Protein AF-A0A7S3I1H8-F1 (afdb_monomer_lite)

Structure (mmCIF, N/CA/C/O backbone):
data_AF-A0A7S3I1H8-F1
#
_entry.id   AF-A0A7S3I1H8-F1
#
loop_
_atom_site.group_PDB
_atom_site.id
_atom_site.type_symbol
_atom_site.label_atom_id
_atom_site.label_alt_id
_atom_site.label_comp_id
_atom_site.label_asym_id
_atom_site.label_entity_id
_atom_site.label_seq_id
_atom_site.pdbx_PDB_ins_code
_atom_site.Cartn_x
_atom_site.Cartn_y
_atom_site.Cartn_z
_atom_site.occupancy
_atom_site.B_iso_or_equiv
_atom_site.auth_seq_id
_atom_site.auth_comp_id
_atom_site.auth_asym_id
_atom_site.auth_atom_id
_atom_site.pdbx_PDB_model_num
ATOM 1 N N . GLU A 1 1 ? 14.625 -3.620 -23.206 1.00 83.94 1 GLU A N 1
ATOM 2 C CA . GLU A 1 1 ? 15.102 -2.224 -23.123 1.00 83.94 1 GLU A CA 1
ATOM 3 C C . GLU A 1 1 ? 14.845 -1.652 -21.731 1.00 83.94 1 GLU A C 1
ATOM 5 O O . GLU A 1 1 ? 15.804 -1.545 -20.986 1.00 83.94 1 GLU A O 1
ATOM 10 N N . ARG A 1 2 ? 13.586 -1.478 -21.303 1.00 93.06 2 ARG A N 1
ATOM 11 C CA . ARG A 1 2 ? 13.213 -0.956 -19.966 1.00 93.06 2 ARG A CA 1
ATOM 12 C C . ARG A 1 2 ? 13.866 -1.643 -18.760 1.00 93.06 2 ARG A C 1
ATOM 14 O O . ARG A 1 2 ? 14.363 -0.963 -17.875 1.00 93.06 2 ARG A O 1
ATOM 21 N N . PHE A 1 3 ? 13.960 -2.974 -18.762 1.00 96.06 3 PHE A N 1
ATOM 22 C CA . PHE A 1 3 ? 14.670 -3.699 -17.698 1.00 96.06 3 PHE A CA 1
ATOM 23 C C . PHE A 1 3 ? 16.135 -3.249 -17.542 1.00 96.06 3 PHE A C 1
ATOM 25 O O . PHE A 1 3 ? 16.627 -3.110 -16.427 1.00 96.06 3 PHE A O 1
ATOM 32 N N . MET A 1 4 ? 16.820 -2.964 -18.656 1.00 97.00 4 MET A N 1
ATOM 33 C CA . MET A 1 4 ? 18.203 -2.473 -18.635 1.00 97.00 4 MET A CA 1
ATOM 34 C C . MET A 1 4 ? 18.288 -1.018 -18.165 1.00 97.00 4 MET A C 1
ATOM 36 O O . MET A 1 4 ? 19.265 -0.644 -17.525 1.00 97.00 4 MET A O 1
ATOM 40 N N . GLU A 1 5 ? 17.276 -0.199 -18.458 1.00 96.06 5 GLU A N 1
ATOM 41 C CA . GLU A 1 5 ? 17.179 1.163 -17.918 1.00 96.06 5 GLU A CA 1
ATOM 42 C C . GLU A 1 5 ? 16.989 1.134 -16.395 1.00 96.06 5 GLU A C 1
ATOM 44 O O . GLU A 1 5 ? 17.645 1.887 -15.676 1.00 96.06 5 GLU A O 1
ATOM 49 N N . ALA A 1 6 ? 16.146 0.227 -15.888 1.00 96.81 6 ALA A N 1
ATOM 50 C CA . ALA A 1 6 ? 15.980 0.008 -14.455 1.00 96.81 6 ALA A CA 1
ATOM 51 C C . ALA A 1 6 ? 17.295 -0.442 -13.795 1.00 96.81 6 ALA A C 1
ATOM 53 O O . ALA A 1 6 ? 17.680 0.139 -12.783 1.00 96.81 6 ALA A O 1
ATOM 54 N N . GLU A 1 7 ? 18.014 -1.400 -14.391 1.00 97.81 7 GLU A N 1
ATOM 55 C CA . GLU A 1 7 ? 19.335 -1.849 -13.914 1.00 97.81 7 GLU A CA 1
ATOM 56 C C . GLU A 1 7 ? 20.340 -0.687 -13.852 1.00 97.81 7 GLU A C 1
ATOM 58 O O . GLU A 1 7 ? 21.001 -0.478 -12.834 1.00 97.81 7 GLU A O 1
ATOM 63 N N . ALA A 1 8 ? 20.417 0.136 -14.904 1.00 97.62 8 ALA A N 1
ATOM 64 C CA . ALA A 1 8 ? 21.308 1.295 -14.925 1.00 97.62 8 ALA A CA 1
ATOM 65 C C . ALA A 1 8 ? 20.989 2.294 -13.796 1.00 97.62 8 ALA A C 1
ATOM 67 O O . ALA A 1 8 ? 21.903 2.799 -13.140 1.00 97.62 8 ALA A O 1
ATOM 68 N N . ASN A 1 9 ? 19.702 2.537 -13.524 1.00 96.50 9 ASN A N 1
ATOM 69 C CA . ASN A 1 9 ? 19.262 3.399 -12.426 1.00 96.50 9 ASN A CA 1
ATOM 70 C C . ASN A 1 9 ? 19.572 2.796 -11.047 1.00 96.50 9 ASN A C 1
ATOM 72 O O . ASN A 1 9 ? 19.992 3.524 -10.146 1.00 96.50 9 ASN A O 1
ATOM 76 N N . ILE A 1 10 ? 19.402 1.479 -10.884 1.00 97.81 10 ILE A N 1
ATOM 77 C CA . ILE A 1 10 ? 19.737 0.754 -9.651 1.00 97.81 10 ILE A CA 1
ATOM 78 C C . ILE A 1 10 ? 21.227 0.910 -9.339 1.00 97.81 10 ILE A C 1
ATOM 80 O O . ILE A 1 10 ? 21.586 1.356 -8.247 1.00 97.81 10 ILE A O 1
ATOM 84 N N . VAL A 1 11 ? 22.094 0.605 -10.308 1.00 97.94 11 VAL A N 1
ATOM 85 C CA . VAL A 1 11 ? 23.552 0.703 -10.148 1.00 97.94 11 VAL A CA 1
ATOM 86 C C . VAL A 1 11 ? 23.972 2.137 -9.825 1.00 97.94 11 VAL A C 1
ATOM 88 O O . VAL A 1 11 ? 24.771 2.352 -8.914 1.00 97.94 11 VAL A O 1
ATOM 91 N N . ALA A 1 12 ? 23.415 3.127 -10.529 1.00 97.56 12 ALA A N 1
ATOM 92 C CA . ALA A 1 12 ? 23.740 4.531 -10.301 1.00 97.56 12 ALA A CA 1
ATOM 93 C C . ALA A 1 12 ? 23.334 5.014 -8.897 1.00 97.56 12 ALA A C 1
ATOM 95 O O . ALA A 1 12 ? 24.127 5.684 -8.235 1.00 97.56 12 ALA A O 1
ATOM 96 N N . ASN A 1 13 ? 22.134 4.659 -8.418 1.00 97.56 13 ASN A N 1
ATOM 97 C CA . ASN A 1 13 ? 21.687 5.031 -7.075 1.00 97.56 13 ASN A CA 1
ATOM 98 C C . ASN A 1 13 ? 22.537 4.363 -5.988 1.00 97.56 13 ASN A C 1
ATOM 100 O O . ASN A 1 13 ? 22.984 5.033 -5.059 1.00 97.56 13 ASN A O 1
ATOM 104 N N . ASN A 1 14 ? 22.793 3.062 -6.120 1.00 97.31 14 ASN A N 1
ATOM 105 C CA . ASN A 1 14 ? 23.481 2.287 -5.086 1.00 97.31 14 ASN A CA 1
ATOM 106 C C . ASN A 1 14 ? 24.987 2.592 -5.012 1.00 97.31 14 ASN A C 1
ATOM 108 O O . ASN A 1 14 ? 25.620 2.317 -3.999 1.00 97.31 14 ASN A O 1
ATOM 112 N N . ALA A 1 15 ? 25.565 3.188 -6.060 1.00 97.31 15 ALA A N 1
ATOM 113 C CA . ALA A 1 15 ? 26.928 3.720 -6.042 1.00 97.31 15 ALA A CA 1
ATOM 114 C C . ALA A 1 15 ? 27.030 5.138 -5.438 1.00 97.31 15 ALA A C 1
ATOM 116 O O . ALA A 1 15 ? 28.135 5.661 -5.282 1.00 97.31 15 ALA A O 1
ATOM 117 N N . SER A 1 16 ? 25.903 5.784 -5.129 1.00 95.88 16 SER A N 1
ATOM 118 C CA . SER A 1 16 ? 25.865 7.114 -4.514 1.00 95.88 16 SER A CA 1
ATOM 119 C C . SER A 1 16 ? 25.853 7.035 -2.979 1.00 95.88 16 SER A C 1
ATOM 121 O O . SER A 1 16 ? 25.599 5.983 -2.403 1.00 95.88 16 SER A O 1
ATOM 123 N N . ASN A 1 17 ? 26.063 8.163 -2.289 1.00 94.31 17 ASN A N 1
ATOM 124 C CA . ASN A 1 17 ? 25.933 8.254 -0.822 1.00 94.31 17 ASN A CA 1
ATOM 125 C C . ASN A 1 17 ? 24.460 8.354 -0.365 1.00 94.31 17 ASN A C 1
ATOM 127 O O . ASN A 1 17 ? 24.125 9.158 0.508 1.00 94.31 17 ASN A O 1
ATOM 131 N N . SER A 1 18 ? 23.568 7.591 -0.996 1.00 93.88 18 SER A N 1
ATOM 132 C CA . SER A 1 18 ? 22.148 7.559 -0.652 1.00 93.88 18 SER A CA 1
ATOM 133 C C . SER A 1 18 ? 21.915 6.847 0.686 1.00 93.88 18 SER A C 1
ATOM 135 O O . SER A 1 18 ? 22.639 5.926 1.054 1.00 93.88 18 SER A O 1
ATOM 137 N N . THR A 1 19 ? 20.879 7.253 1.421 1.00 96.94 19 THR A N 1
ATOM 138 C CA . THR A 1 19 ? 20.424 6.569 2.647 1.00 96.94 19 THR A CA 1
ATOM 139 C C . THR A 1 19 ? 19.480 5.397 2.359 1.00 96.94 19 THR A C 1
ATOM 141 O O . THR A 1 19 ? 18.957 4.785 3.289 1.00 96.94 19 THR A O 1
ATOM 144 N N . TRP A 1 20 ? 19.231 5.105 1.081 1.00 96.50 20 TRP A N 1
ATOM 145 C CA . TRP A 1 20 ? 18.338 4.058 0.602 1.00 96.50 20 TRP A CA 1
ATOM 146 C C . TRP A 1 20 ? 18.909 3.393 -0.651 1.00 96.50 20 TRP A C 1
ATOM 148 O O . TRP A 1 20 ? 19.612 4.016 -1.451 1.00 96.50 20 TRP A O 1
ATOM 158 N N . GLU A 1 21 ? 18.556 2.126 -0.836 1.00 97.06 21 GLU A N 1
ATOM 159 C CA . GLU A 1 21 ? 19.008 1.299 -1.951 1.00 97.06 21 GLU A CA 1
ATOM 160 C C . GLU A 1 21 ? 17.843 0.965 -2.884 1.00 97.06 21 GLU A C 1
ATOM 162 O O . GLU A 1 21 ? 16.686 0.864 -2.467 1.00 97.06 21 GLU A O 1
ATOM 167 N N . LEU A 1 22 ? 18.163 0.772 -4.160 1.00 97.38 22 LEU A N 1
ATOM 168 C CA . LEU A 1 22 ? 17.264 0.210 -5.155 1.00 97.38 22 LEU A CA 1
ATOM 169 C C . LEU A 1 22 ? 17.590 -1.259 -5.394 1.00 97.38 22 LEU A C 1
ATOM 171 O O . LEU A 1 22 ? 18.731 -1.699 -5.271 1.00 97.38 22 LEU A O 1
ATOM 175 N N . GLY A 1 23 ? 16.581 -2.002 -5.822 1.00 97.69 23 GLY A N 1
ATOM 176 C CA . GLY A 1 23 ? 16.740 -3.357 -6.314 1.00 97.69 23 GLY A CA 1
ATOM 177 C C . GLY A 1 23 ? 15.661 -3.669 -7.331 1.00 97.69 23 GLY A C 1
ATOM 178 O O . GLY A 1 23 ? 14.605 -3.029 -7.361 1.00 97.69 23 GLY A O 1
ATOM 179 N N . HIS A 1 24 ? 15.926 -4.669 -8.162 1.00 98.19 24 HIS A N 1
ATOM 180 C CA . HIS A 1 24 ? 14.920 -5.166 -9.082 1.00 98.19 24 HIS A CA 1
ATOM 181 C C . HIS A 1 24 ? 13.704 -5.707 -8.326 1.00 98.19 24 HIS A C 1
ATOM 183 O O . HIS A 1 24 ? 13.818 -6.449 -7.351 1.00 98.19 24 HIS A O 1
ATOM 189 N N . ASN A 1 25 ? 12.526 -5.348 -8.819 1.00 96.19 25 ASN A N 1
ATOM 190 C CA . ASN A 1 25 ? 11.240 -5.860 -8.365 1.00 96.19 25 ASN A CA 1
ATOM 191 C C . ASN A 1 25 ? 10.317 -6.119 -9.570 1.00 96.19 25 ASN A C 1
ATOM 193 O O . ASN A 1 25 ? 10.723 -5.949 -10.723 1.00 96.19 25 ASN A O 1
ATOM 197 N N . HIS A 1 26 ? 9.073 -6.517 -9.304 1.00 94.69 26 HIS A N 1
ATOM 198 C CA . HIS A 1 26 ? 8.085 -6.859 -10.332 1.00 94.69 26 HIS A CA 1
ATOM 199 C C . HIS A 1 26 ? 7.744 -5.721 -11.311 1.00 94.69 26 HIS A C 1
ATOM 201 O O . HIS A 1 26 ? 7.096 -5.994 -12.308 1.00 94.69 26 HIS A O 1
ATOM 207 N N . MET A 1 27 ? 8.159 -4.476 -11.049 1.00 95.50 27 MET A N 1
ATOM 208 C CA . MET A 1 27 ? 7.920 -3.312 -11.911 1.00 95.50 27 MET A CA 1
ATOM 209 C C . MET A 1 27 ? 9.114 -2.982 -12.824 1.00 95.50 27 MET A C 1
ATOM 211 O O . MET A 1 27 ? 9.081 -1.984 -13.541 1.00 95.50 27 MET A O 1
ATOM 215 N N . SER A 1 28 ? 10.193 -3.772 -12.789 1.00 96.69 28 SER A N 1
ATOM 216 C CA . SER A 1 28 ? 11.460 -3.430 -13.463 1.00 96.69 28 SER A CA 1
ATOM 217 C C . SER A 1 28 ? 11.360 -3.399 -14.991 1.00 96.69 28 SER A C 1
ATOM 219 O O . SER A 1 28 ? 12.200 -2.789 -15.645 1.00 96.69 28 SER A O 1
ATOM 221 N N . ASP A 1 29 ? 10.363 -4.058 -15.573 1.00 96.62 29 ASP A N 1
ATOM 222 C CA . ASP A 1 29 ? 10.108 -4.098 -17.013 1.00 96.62 29 ASP A CA 1
ATOM 223 C C . ASP A 1 29 ? 8.826 -3.359 -17.429 1.00 96.62 29 ASP A C 1
ATOM 225 O O . ASP A 1 29 ? 8.489 -3.345 -18.615 1.00 96.62 29 ASP A O 1
ATOM 229 N N . PHE A 1 30 ? 8.147 -2.693 -16.489 1.00 95.44 30 PHE A N 1
ATOM 230 C CA . PHE A 1 30 ? 6.862 -2.052 -16.748 1.00 95.44 30 PHE A CA 1
ATOM 231 C C . PHE A 1 30 ? 6.985 -0.873 -17.709 1.00 95.44 30 PHE A C 1
ATOM 233 O O . PHE A 1 30 ? 7.886 -0.029 -17.639 1.00 95.44 30 PHE A O 1
ATOM 240 N N . THR A 1 31 ? 5.995 -0.767 -18.586 1.00 95.25 31 THR A N 1
ATOM 241 C CA . THR A 1 31 ? 5.721 0.443 -19.346 1.00 95.25 31 THR A CA 1
ATOM 242 C C . THR A 1 31 ? 5.216 1.563 -18.436 1.00 95.25 31 THR A C 1
ATOM 244 O O . THR A 1 31 ? 4.626 1.324 -17.382 1.00 95.25 31 THR A O 1
ATOM 247 N N . ASP A 1 32 ? 5.360 2.815 -18.873 1.00 93.56 32 ASP A N 1
ATOM 248 C CA . ASP A 1 32 ? 4.810 3.963 -18.139 1.00 93.56 32 ASP A CA 1
ATOM 249 C C . ASP A 1 32 ? 3.292 3.833 -17.968 1.00 93.56 32 ASP A C 1
ATOM 251 O O . ASP A 1 32 ? 2.738 4.276 -16.965 1.00 93.56 32 ASP A O 1
ATOM 255 N N . ALA A 1 33 ? 2.613 3.234 -18.951 1.00 94.56 33 ALA A N 1
ATOM 256 C CA . ALA A 1 33 ? 1.176 3.006 -18.914 1.00 94.56 33 ALA A CA 1
ATOM 257 C C . ALA A 1 33 ? 0.793 1.952 -17.863 1.00 94.56 33 ALA A C 1
ATOM 259 O O . ALA A 1 33 ? -0.153 2.174 -17.108 1.00 94.56 33 ALA A O 1
ATOM 260 N N . GLU A 1 34 ? 1.534 0.844 -17.780 1.00 94.62 34 GLU A N 1
ATOM 261 C CA . GLU A 1 34 ? 1.344 -0.184 -16.747 1.00 94.62 34 GLU A CA 1
ATOM 262 C C . GLU A 1 34 ? 1.606 0.384 -15.354 1.00 94.62 34 GLU A C 1
ATOM 264 O O . GLU A 1 34 ? 0.766 0.236 -14.467 1.00 94.62 34 GLU A O 1
ATOM 269 N N . TYR A 1 35 ? 2.706 1.124 -15.188 1.00 94.12 35 TYR A N 1
ATOM 270 C CA . TYR A 1 35 ? 3.039 1.769 -13.922 1.00 94.12 35 TYR A CA 1
ATOM 271 C C . TYR A 1 35 ? 1.959 2.770 -13.488 1.00 94.12 35 TYR A C 1
ATOM 273 O O . TYR A 1 35 ? 1.438 2.693 -12.376 1.00 94.12 35 TYR A O 1
ATOM 281 N N . ARG A 1 36 ? 1.542 3.675 -14.387 1.00 94.00 36 ARG A N 1
ATOM 282 C CA . ARG A 1 36 ? 0.516 4.693 -14.095 1.00 94.00 36 ARG A CA 1
ATOM 283 C C . ARG A 1 36 ? -0.843 4.097 -13.752 1.00 94.00 36 ARG A C 1
ATOM 285 O O . ARG A 1 36 ? -1.582 4.716 -12.994 1.00 94.00 36 ARG A O 1
ATOM 292 N N . ARG A 1 37 ? -1.183 2.915 -14.271 1.00 93.56 37 ARG A N 1
ATOM 293 C CA . ARG A 1 37 ? -2.463 2.253 -13.983 1.00 93.56 37 ARG A CA 1
ATOM 294 C C . ARG A 1 37 ? -2.620 1.883 -12.503 1.00 93.56 37 ARG A C 1
ATOM 296 O O . ARG A 1 37 ? -3.743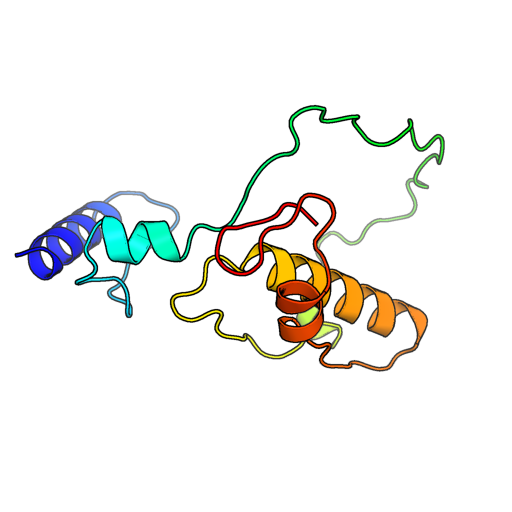 1.823 -12.013 1.00 93.56 37 ARG A O 1
ATOM 303 N N . MET A 1 38 ? -1.513 1.677 -11.792 1.00 93.44 38 MET A N 1
ATOM 304 C CA . MET A 1 38 ? -1.512 1.365 -10.358 1.00 93.44 38 MET A CA 1
ATOM 305 C C . MET A 1 38 ? -1.561 2.622 -9.471 1.00 93.44 38 MET A C 1
ATOM 307 O O . MET A 1 38 ? -1.851 2.532 -8.276 1.00 93.44 38 MET A O 1
ATOM 311 N N . LEU A 1 39 ? -1.311 3.810 -10.034 1.00 94.25 39 LEU A N 1
ATOM 312 C CA . LEU A 1 39 ? -1.274 5.076 -9.299 1.00 94.25 39 LEU A CA 1
ATOM 313 C C . LEU A 1 39 ? -2.683 5.673 -9.177 1.00 94.25 39 LEU A C 1
ATOM 315 O O . LEU A 1 39 ? -3.118 6.481 -9.995 1.00 94.25 39 LEU A O 1
ATOM 319 N N . GLY A 1 40 ? -3.401 5.240 -8.142 1.00 94.75 40 GLY A N 1
ATOM 320 C CA . GLY A 1 40 ? -4.825 5.520 -7.952 1.00 94.75 40 GLY A CA 1
ATOM 321 C C . GLY A 1 40 ? -5.193 6.768 -7.150 1.00 94.75 40 GLY A C 1
ATOM 322 O O . GLY A 1 40 ? -6.376 7.038 -6.984 1.00 94.75 40 GLY A O 1
ATOM 323 N N . TYR A 1 41 ? -4.253 7.530 -6.600 1.00 93.62 41 TYR A N 1
ATOM 324 C CA . TYR A 1 41 ? -4.636 8.683 -5.780 1.00 93.62 41 TYR A CA 1
ATOM 325 C C . TYR A 1 41 ? -5.283 9.793 -6.627 1.00 93.62 41 TYR A C 1
ATOM 327 O O . TYR A 1 41 ? -4.730 10.212 -7.647 1.00 93.62 41 TYR A O 1
ATOM 335 N N . LYS A 1 42 ? -6.446 10.290 -6.192 1.00 90.88 42 LYS A N 1
ATOM 336 C CA . LYS A 1 42 ? -7.180 11.385 -6.839 1.00 90.88 42 LYS A CA 1
ATOM 337 C C . LYS A 1 42 ? -7.679 12.404 -5.831 1.00 90.88 42 LYS A C 1
ATOM 339 O O . LYS A 1 42 ? -8.794 12.275 -5.343 1.00 90.88 42 LYS A O 1
ATOM 344 N N . ALA A 1 43 ? -6.874 13.433 -5.583 1.00 84.19 43 ALA A N 1
ATOM 345 C CA . ALA A 1 43 ? -7.217 14.513 -4.663 1.00 84.19 43 ALA A CA 1
ATOM 346 C C . ALA 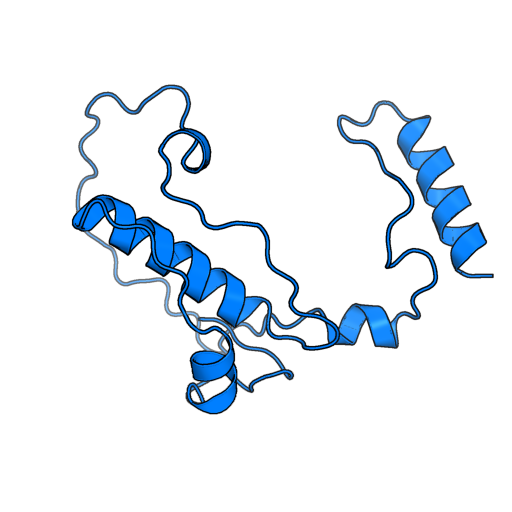A 1 43 ? -8.615 15.114 -4.945 1.00 84.19 43 ALA A C 1
ATOM 348 O O . ALA A 1 43 ? -8.969 15.310 -6.116 1.00 84.19 43 ALA A O 1
ATOM 349 N N . PRO A 1 44 ? -9.400 15.438 -3.902 1.00 80.25 44 PRO A N 1
ATOM 350 C CA . PRO A 1 44 ? -10.661 16.149 -4.066 1.00 80.25 44 PRO A CA 1
ATOM 351 C C . PRO A 1 44 ? -10.429 17.569 -4.600 1.00 80.25 44 PRO A C 1
ATOM 353 O O . PRO A 1 44 ? -9.403 18.191 -4.328 1.00 80.25 44 PRO A O 1
ATOM 356 N N . VAL A 1 45 ? -11.407 18.087 -5.351 1.00 71.38 45 VAL A N 1
ATOM 357 C CA . VAL A 1 45 ? -11.361 19.441 -5.942 1.00 71.38 45 VAL A CA 1
ATOM 358 C C . VAL A 1 45 ? -11.404 20.524 -4.860 1.00 71.38 45 VAL A C 1
ATOM 360 O O . VAL A 1 45 ? -10.710 21.530 -4.971 1.00 71.38 45 VAL A O 1
ATOM 363 N N . GLU A 1 46 ? -12.170 20.292 -3.794 1.00 68.94 46 GLU A N 1
ATOM 364 C CA . GLU A 1 46 ? -12.169 21.119 -2.590 1.00 68.94 46 GLU A CA 1
ATOM 365 C C . GLU A 1 46 ? -11.551 20.323 -1.444 1.00 68.94 46 GLU A C 1
ATOM 367 O O . GLU A 1 46 ? -12.190 19.471 -0.825 1.00 68.94 46 GLU A O 1
ATOM 372 N N . PHE A 1 47 ? -10.277 20.591 -1.167 1.00 63.38 47 PHE A N 1
A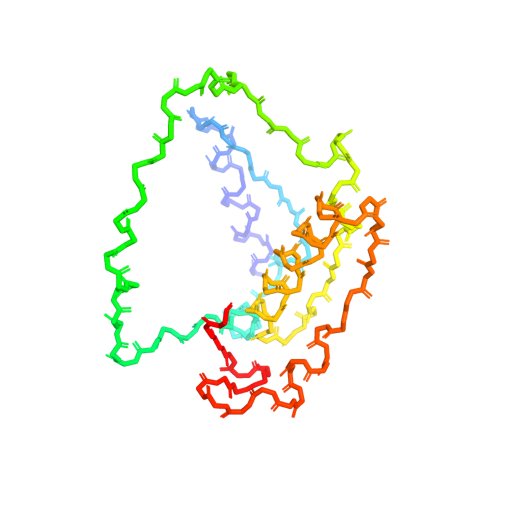TOM 373 C CA . PHE A 1 47 ? -9.645 20.133 0.059 1.00 63.38 47 PHE A CA 1
ATOM 374 C C . PHE A 1 47 ? -10.078 21.072 1.185 1.00 63.38 47 PHE A C 1
ATOM 376 O O . PHE A 1 47 ? -9.388 22.034 1.519 1.00 63.38 47 PHE A O 1
ATOM 383 N N . SER A 1 48 ? -11.253 20.819 1.758 1.00 60.25 48 SER A N 1
ATOM 384 C CA . SER A 1 48 ? -11.526 21.302 3.106 1.00 60.25 48 SER A CA 1
ATOM 385 C C . SER A 1 48 ? -10.524 20.588 4.003 1.00 60.25 48 SER A C 1
ATOM 387 O O . SER A 1 48 ? -10.709 19.406 4.293 1.00 60.25 48 SER A O 1
ATOM 389 N N . MET A 1 49 ? -9.454 21.272 4.430 1.00 59.09 49 MET A N 1
ATOM 390 C CA . MET A 1 49 ? -8.713 20.808 5.604 1.00 59.09 49 MET A CA 1
ATOM 391 C C . MET A 1 49 ? -9.746 20.488 6.682 1.00 59.09 49 MET A C 1
ATOM 393 O O . MET A 1 49 ? -10.739 21.211 6.819 1.00 59.09 49 MET A O 1
ATOM 397 N N . ALA A 1 50 ? -9.552 19.357 7.358 1.00 58.94 50 ALA A N 1
ATOM 398 C CA . ALA A 1 50 ? -10.374 18.962 8.486 1.00 58.94 50 ALA A CA 1
ATOM 399 C C . ALA A 1 50 ? -10.655 20.194 9.356 1.00 58.94 50 ALA A C 1
ATOM 401 O O . ALA A 1 50 ? -9.743 20.985 9.607 1.00 58.94 50 ALA A O 1
ATOM 402 N N . THR A 1 51 ? -11.919 20.358 9.755 1.00 57.97 51 THR A N 1
ATOM 403 C CA . THR A 1 51 ? -12.325 21.239 10.857 1.00 57.97 51 THR A CA 1
ATOM 404 C C . THR A 1 51 ? -11.223 21.262 11.902 1.00 57.97 51 THR A C 1
ATOM 406 O O . THR A 1 51 ? -10.784 20.178 12.288 1.00 57.97 51 THR A O 1
ATOM 409 N N . GLU A 1 52 ? -10.776 22.456 12.306 1.00 59.41 52 GLU A N 1
ATOM 410 C CA . GLU A 1 52 ? -9.825 22.631 13.405 1.00 59.41 52 GLU A CA 1
ATOM 411 C C . GLU A 1 52 ? -10.264 21.720 14.553 1.00 59.41 52 GLU A C 1
ATOM 413 O O . GLU A 1 52 ? -11.311 21.926 15.170 1.00 59.41 52 GLU A O 1
ATOM 418 N N . VAL A 1 53 ? -9.526 20.627 14.747 1.00 60.53 53 VAL A N 1
ATOM 419 C CA . VAL A 1 53 ? -9.755 19.733 15.870 1.00 60.53 53 VAL A CA 1
ATOM 420 C C . VAL A 1 53 ? -9.124 20.461 17.043 1.00 60.53 53 VAL A C 1
ATOM 422 O O . VAL A 1 53 ? -7.916 20.389 17.239 1.00 60.53 53 VAL A O 1
ATOM 425 N N . ASP A 1 54 ? -9.943 21.225 17.762 1.00 55.75 54 ASP A N 1
ATOM 426 C CA . ASP A 1 54 ? -9.580 21.945 18.988 1.00 55.75 54 ASP A CA 1
ATOM 427 C C . ASP A 1 54 ? -9.454 20.962 20.171 1.00 55.75 54 ASP A C 1
ATOM 429 O O . ASP A 1 54 ? -10.024 21.146 21.243 1.00 55.75 54 ASP A O 1
ATOM 433 N N . GLU A 1 55 ? -8.773 19.837 19.944 1.00 63.91 55 GLU A N 1
ATOM 434 C CA . GLU A 1 55 ? -8.335 18.948 21.010 1.00 63.91 55 GLU A CA 1
ATOM 435 C C . GLU A 1 55 ? -6.844 19.196 21.211 1.00 63.91 55 GLU A C 1
ATOM 437 O O . GLU A 1 55 ? -6.012 18.776 20.403 1.00 63.91 55 GLU A O 1
ATOM 442 N N . GLU A 1 56 ? -6.501 19.897 22.297 1.00 66.12 56 GLU A N 1
ATOM 443 C CA . GLU A 1 56 ? -5.136 19.909 22.817 1.00 66.12 56 GLU A CA 1
ATOM 444 C C . GLU A 1 56 ? -4.700 18.454 23.010 1.00 66.12 56 GLU A C 1
ATOM 446 O O . GLU A 1 56 ? -5.149 17.769 23.933 1.00 66.12 56 GLU A O 1
ATOM 451 N N . MET A 1 57 ? -3.842 17.960 22.115 1.00 68.12 57 MET A N 1
ATOM 452 C CA . MET A 1 57 ? -3.176 16.682 22.317 1.00 68.12 57 MET A CA 1
ATOM 453 C C . MET A 1 57 ? -2.382 16.794 23.619 1.00 68.12 57 MET A C 1
ATOM 455 O O . MET A 1 57 ? -1.469 17.623 23.682 1.00 68.12 57 MET A O 1
A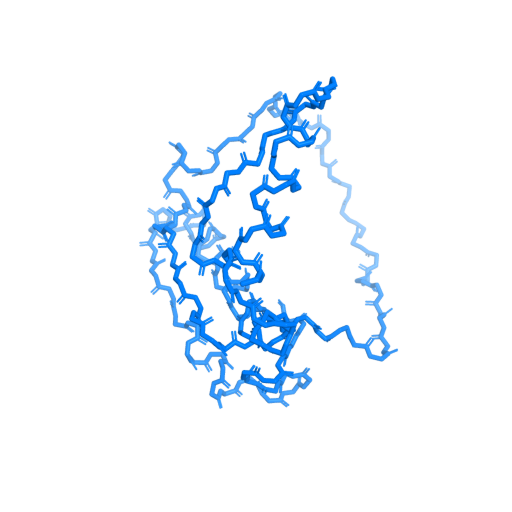TOM 459 N N . PRO A 1 58 ? -2.688 15.992 24.653 1.00 69.12 58 PRO A N 1
ATOM 460 C CA . PRO A 1 58 ? -1.933 16.050 25.889 1.00 69.12 58 PRO A CA 1
ATOM 461 C C . PRO A 1 58 ? -0.460 15.789 25.569 1.00 69.12 58 PRO A C 1
ATOM 463 O O . PRO A 1 58 ? -0.142 14.773 24.950 1.00 69.12 58 PRO A O 1
ATOM 466 N N . GLU A 1 59 ? 0.450 16.653 26.027 1.00 64.12 59 GLU A N 1
ATOM 467 C CA . GLU A 1 59 ? 1.907 16.415 25.982 1.00 64.12 59 GLU A CA 1
ATOM 468 C C . GLU A 1 59 ? 2.341 15.237 26.888 1.00 64.12 59 GLU A C 1
ATOM 470 O O . GLU A 1 59 ? 3.504 15.120 27.284 1.00 64.12 59 GLU A O 1
ATOM 475 N N . GLU A 1 60 ? 1.416 14.346 27.258 1.00 68.06 60 GLU A N 1
ATOM 476 C CA . GLU A 1 60 ? 1.745 13.111 27.946 1.00 68.06 60 GLU A CA 1
ATOM 477 C C . GLU A 1 60 ? 2.758 12.321 27.116 1.00 68.06 60 GLU A C 1
ATOM 479 O O . GLU A 1 60 ? 2.659 12.223 25.893 1.00 68.06 60 GLU A O 1
ATOM 484 N N . SER A 1 61 ? 3.762 11.787 27.812 1.00 73.19 61 SER A N 1
ATOM 485 C CA . SER A 1 61 ? 4.996 11.220 27.268 1.00 73.19 61 SER A CA 1
ATOM 486 C C . SER A 1 61 ? 4.771 10.314 26.053 1.00 73.19 61 SER A C 1
ATOM 488 O O . SER A 1 61 ? 4.570 9.101 26.188 1.00 73.19 61 SER A O 1
ATOM 490 N N . LEU A 1 62 ? 4.848 10.894 24.855 1.00 82.94 62 LEU A N 1
ATOM 491 C CA . LEU A 1 62 ? 4.846 10.134 23.616 1.00 82.94 62 LEU A CA 1
ATOM 492 C C . LEU A 1 62 ? 6.057 9.200 23.616 1.00 82.94 62 LEU A C 1
ATOM 494 O O . LEU A 1 62 ? 7.158 9.560 24.043 1.00 82.94 62 LEU A O 1
ATOM 498 N N . ALA A 1 63 ? 5.856 7.975 23.140 1.00 86.69 63 ALA A N 1
ATOM 499 C CA . ALA A 1 63 ? 6.957 7.037 22.997 1.00 86.69 63 ALA A CA 1
ATOM 500 C C . ALA A 1 63 ? 7.989 7.593 22.002 1.00 86.69 63 ALA A C 1
ATOM 502 O O . ALA A 1 63 ? 7.626 8.101 20.943 1.00 86.69 63 ALA A O 1
ATOM 503 N N . SER A 1 64 ? 9.281 7.425 22.299 1.00 92.00 64 SER A N 1
ATOM 504 C CA . SER A 1 64 ? 10.370 7.820 21.391 1.00 92.00 64 SER A CA 1
ATOM 505 C C . SER A 1 64 ? 10.357 7.056 20.061 1.00 92.00 64 SER A C 1
ATOM 507 O O . SER A 1 64 ? 10.955 7.496 19.083 1.00 92.00 64 SER A O 1
ATOM 509 N N . SER A 1 65 ? 9.685 5.902 20.018 1.00 94.31 65 SER A N 1
ATOM 510 C CA . SER A 1 65 ? 9.402 5.146 18.801 1.00 94.31 65 SER A CA 1
ATOM 511 C C . SER A 1 65 ? 8.156 4.281 18.980 1.00 94.31 65 SER A C 1
ATOM 513 O O . SER A 1 65 ? 7.841 3.827 20.084 1.00 94.31 65 SER A O 1
ATOM 515 N N . ILE A 1 66 ? 7.449 4.023 17.881 1.00 94.19 66 ILE A N 1
ATOM 516 C CA . ILE A 1 66 ? 6.308 3.112 17.851 1.00 94.19 66 ILE A CA 1
ATOM 517 C C . ILE A 1 66 ? 6.347 2.255 16.588 1.00 94.19 66 ILE A C 1
ATOM 519 O O . ILE A 1 66 ? 6.591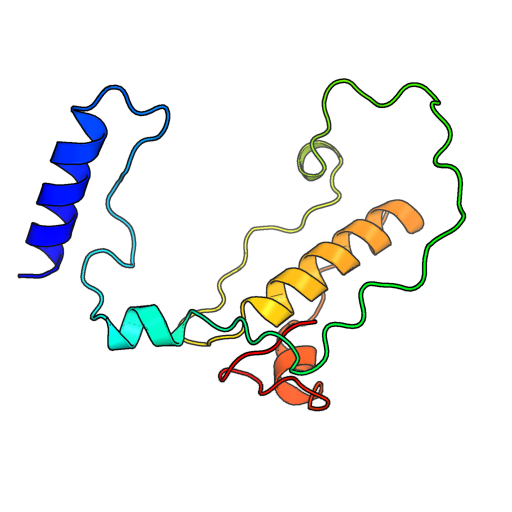 2.748 15.491 1.00 94.19 66 ILE A O 1
ATOM 523 N N . ASN A 1 67 ? 6.092 0.957 16.749 1.00 97.12 67 ASN A N 1
ATOM 524 C CA . ASN A 1 67 ? 5.899 0.027 15.645 1.00 97.12 67 ASN A CA 1
ATOM 525 C C . ASN A 1 67 ? 4.606 -0.767 15.885 1.00 97.12 67 ASN A C 1
ATOM 527 O O . ASN A 1 67 ? 4.546 -1.626 16.767 1.00 97.12 67 ASN A O 1
ATOM 531 N N . TRP A 1 68 ? 3.570 -0.459 15.104 1.00 97.62 68 TRP A N 1
ATOM 532 C CA . TRP A 1 68 ? 2.259 -1.100 15.204 1.00 97.62 68 TRP A CA 1
ATOM 533 C C . TRP A 1 68 ? 2.248 -2.554 14.720 1.00 97.62 68 TRP A C 1
ATOM 535 O O . TRP A 1 68 ? 1.439 -3.338 15.215 1.00 97.62 68 TRP A O 1
ATOM 545 N N . VAL A 1 69 ? 3.185 -2.949 13.848 1.00 98.00 69 VAL A N 1
ATOM 546 C CA . VAL A 1 69 ? 3.368 -4.350 13.429 1.00 98.00 69 VAL A CA 1
ATOM 547 C C . VAL A 1 69 ? 3.754 -5.196 14.640 1.00 98.00 69 VAL A C 1
ATOM 549 O O . VAL A 1 69 ? 3.091 -6.182 14.945 1.00 98.00 69 VAL A O 1
ATOM 552 N N . ASN A 1 70 ? 4.756 -4.752 15.408 1.00 97.69 70 ASN A N 1
ATOM 553 C CA . ASN A 1 70 ? 5.198 -5.445 16.626 1.00 97.69 70 ASN A CA 1
ATOM 554 C C . ASN A 1 70 ? 4.122 -5.463 17.722 1.00 97.69 70 ASN A C 1
ATOM 556 O O . ASN A 1 70 ? 4.144 -6.322 18.599 1.00 97.69 70 ASN A O 1
ATOM 560 N N . LYS A 1 71 ? 3.183 -4.511 17.682 1.00 97.12 71 LYS A N 1
ATOM 561 C CA . LYS A 1 71 ? 2.022 -4.458 18.580 1.00 97.12 71 LYS A CA 1
ATOM 562 C C . LYS A 1 71 ? 0.842 -5.316 18.098 1.00 97.12 71 LYS A C 1
ATOM 564 O O . LYS A 1 71 ? -0.145 -5.403 18.819 1.00 97.12 71 LYS A O 1
ATOM 569 N N . GLY A 1 72 ? 0.933 -5.941 16.921 1.00 97.75 72 GLY A N 1
ATOM 570 C CA . GLY A 1 72 ? -0.106 -6.810 16.359 1.00 97.75 72 GLY A CA 1
ATOM 571 C C . GLY A 1 72 ? -1.263 -6.077 15.674 1.00 97.75 72 GLY A C 1
ATOM 572 O O . GLY A 1 72 ? -2.284 -6.697 15.400 1.00 97.75 72 GLY A O 1
ATOM 573 N N . ALA A 1 73 ? -1.119 -4.778 15.392 1.00 98.25 73 ALA A N 1
ATOM 574 C CA . ALA A 1 73 ? -2.185 -3.927 14.856 1.00 98.25 73 ALA A CA 1
ATOM 575 C C . ALA A 1 73 ? -2.160 -3.777 13.325 1.00 98.25 73 ALA A C 1
ATOM 577 O O . ALA A 1 73 ? -2.808 -2.883 12.791 1.00 98.25 73 ALA A O 1
ATOM 578 N N . VAL A 1 74 ? -1.379 -4.596 12.616 1.00 98.56 74 VAL A N 1
ATOM 579 C CA . VAL A 1 74 ? -1.180 -4.484 11.164 1.00 98.56 74 VAL A CA 1
ATOM 580 C C . VAL A 1 74 ? -1.361 -5.859 10.534 1.00 98.56 74 VAL A C 1
ATOM 582 O O . VAL A 1 74 ? -0.742 -6.829 10.975 1.00 98.56 74 VAL A O 1
ATOM 585 N N . THR A 1 75 ? -2.221 -5.959 9.522 1.00 98.56 75 THR A N 1
ATOM 586 C CA . THR A 1 75 ? -2.413 -7.195 8.751 1.00 98.56 75 THR A CA 1
ATOM 587 C C . THR A 1 75 ? -1.189 -7.509 7.883 1.00 98.56 75 THR A C 1
ATOM 589 O O . THR A 1 75 ? -0.354 -6.633 7.652 1.00 98.56 75 THR A O 1
ATOM 592 N N . PRO A 1 76 ? -1.067 -8.735 7.338 1.00 98.50 76 PRO A N 1
ATOM 593 C CA . PRO A 1 76 ? -0.073 -9.021 6.308 1.00 98.50 76 PRO A CA 1
ATOM 594 C C . PRO A 1 76 ? -0.161 -8.048 5.125 1.00 98.50 76 PRO A C 1
ATOM 596 O O . PRO A 1 76 ? -1.239 -7.542 4.809 1.00 98.50 76 PRO A O 1
ATOM 599 N N . VAL A 1 77 ? 0.975 -7.823 4.460 1.00 98.38 77 VAL A N 1
ATOM 600 C CA . VAL A 1 77 ? 1.041 -7.028 3.226 1.00 98.38 77 VAL A CA 1
ATOM 601 C C . VAL A 1 77 ? 0.153 -7.672 2.159 1.00 98.38 77 VAL A C 1
ATOM 603 O O . VAL A 1 77 ? 0.201 -8.886 1.955 1.00 98.38 77 VAL A O 1
ATOM 606 N N . LYS A 1 78 ? -0.656 -6.847 1.493 1.00 98.25 78 LYS A N 1
ATOM 607 C CA . LYS A 1 78 ? -1.584 -7.243 0.426 1.00 98.25 78 LYS A CA 1
ATOM 608 C C . LYS A 1 78 ? -1.100 -6.694 -0.930 1.00 98.25 78 LYS A C 1
ATOM 610 O O . LYS A 1 78 ? -0.160 -5.903 -0.971 1.00 98.25 78 LYS A O 1
ATOM 615 N N . ASP A 1 79 ? -1.744 -7.100 -2.024 1.00 97.75 79 ASP A N 1
ATOM 616 C CA . ASP A 1 79 ? -1.406 -6.682 -3.394 1.00 97.75 79 ASP A CA 1
ATOM 617 C C . ASP A 1 79 ? -2.640 -6.103 -4.111 1.00 97.75 79 ASP A C 1
ATOM 619 O O . ASP A 1 79 ? -3.678 -6.759 -4.201 1.00 97.75 79 ASP A O 1
ATOM 623 N N . GLN A 1 80 ? -2.528 -4.869 -4.613 1.00 97.25 80 GLN A N 1
ATOM 624 C CA . GLN A 1 80 ? -3.580 -4.195 -5.388 1.00 97.25 80 GLN A CA 1
ATOM 625 C C . GLN A 1 80 ? -3.631 -4.648 -6.858 1.00 97.25 80 GLN A C 1
ATOM 627 O O . GLN A 1 80 ? -4.572 -4.317 -7.585 1.00 97.25 80 GLN A O 1
ATOM 632 N N . GLY A 1 81 ? -2.608 -5.369 -7.320 1.00 96.38 81 GLY A N 1
ATOM 633 C CA . GLY A 1 81 ? -2.436 -5.760 -8.709 1.00 96.38 81 GLY A CA 1
ATOM 634 C C . GLY A 1 81 ? -2.384 -4.555 -9.653 1.00 96.38 81 GLY A C 1
ATOM 635 O O . GLY A 1 81 ? -1.848 -3.496 -9.342 1.00 96.38 81 GLY A O 1
ATOM 636 N N . SER A 1 82 ? -2.991 -4.697 -10.831 1.00 95.50 82 SER A N 1
ATOM 637 C CA . SER A 1 82 ? -3.012 -3.662 -11.879 1.00 95.50 82 SER A CA 1
ATOM 638 C C . SER A 1 82 ? -4.151 -2.637 -11.735 1.00 95.50 82 SER A C 1
ATOM 640 O O . SER A 1 82 ? -4.522 -1.965 -12.701 1.00 95.50 82 SER A O 1
ATOM 642 N N . CYS A 1 83 ? -4.750 -2.541 -10.549 1.00 97.19 83 CYS A N 1
ATOM 643 C CA . CYS A 1 83 ? -5.858 -1.644 -10.239 1.00 97.19 83 CYS A CA 1
ATOM 644 C C . CYS A 1 83 ? -5.335 -0.404 -9.501 1.00 97.19 83 CYS A C 1
ATOM 646 O O . CYS A 1 83 ? -4.536 -0.531 -8.577 1.00 97.19 83 CYS A O 1
ATOM 648 N N . GLY A 1 84 ? -5.807 0.796 -9.850 1.00 97.12 84 GLY A N 1
ATOM 649 C CA . GLY A 1 84 ? -5.530 2.034 -9.113 1.00 97.12 84 GLY A CA 1
ATOM 650 C C . GLY A 1 84 ? -6.333 2.129 -7.811 1.00 97.12 84 GLY A C 1
ATOM 651 O O . GLY A 1 84 ? -7.013 3.124 -7.574 1.00 97.12 84 GLY A O 1
ATOM 652 N N . SER A 1 85 ? -6.306 1.081 -6.988 1.00 97.62 85 SER A N 1
ATOM 653 C CA . SER A 1 85 ? -7.074 0.952 -5.743 1.00 97.62 85 SER A CA 1
ATOM 654 C C . SER A 1 85 ? -6.243 1.177 -4.482 1.00 97.62 85 SER A C 1
ATOM 656 O O . SER A 1 85 ? -6.719 0.868 -3.396 1.00 97.62 85 SER A O 1
ATOM 658 N N . CYS A 1 86 ? -5.025 1.721 -4.584 1.00 96.94 86 CYS A N 1
ATOM 659 C CA . CYS A 1 86 ? -4.181 2.016 -3.416 1.00 96.94 86 CYS A CA 1
ATOM 660 C C . CYS A 1 86 ? -4.908 2.836 -2.334 1.00 96.94 86 CYS A C 1
ATOM 662 O O . CYS A 1 86 ? -4.671 2.625 -1.148 1.00 96.94 86 CYS A O 1
ATOM 664 N N . TRP A 1 87 ? -5.837 3.710 -2.739 1.00 96.38 87 TRP A N 1
ATOM 665 C CA . TRP A 1 87 ? -6.712 4.455 -1.835 1.00 96.38 87 TRP A CA 1
ATOM 666 C C . TRP A 1 87 ? -7.512 3.514 -0.921 1.00 96.38 87 TRP A C 1
ATOM 668 O O . TRP A 1 87 ? -7.446 3.660 0.289 1.00 96.38 87 TRP A O 1
ATOM 678 N N . ALA A 1 88 ? -8.149 2.472 -1.466 1.00 97.69 88 ALA A N 1
ATOM 679 C CA . ALA A 1 88 ? -8.934 1.513 -0.689 1.00 97.69 88 ALA A CA 1
ATOM 680 C C . ALA A 1 88 ? -8.068 0.709 0.295 1.00 97.69 88 ALA A C 1
ATOM 682 O O . ALA A 1 88 ? -8.493 0.484 1.423 1.00 97.69 88 ALA A O 1
ATOM 683 N N . PHE A 1 89 ? -6.852 0.324 -0.109 1.00 98.12 89 PHE A N 1
ATOM 684 C CA . PHE A 1 89 ? -5.889 -0.383 0.751 1.00 98.12 89 PHE A CA 1
ATOM 685 C C . PHE A 1 89 ? -5.384 0.508 1.893 1.00 98.12 89 PHE A C 1
ATOM 687 O O . PHE A 1 89 ? -5.205 0.042 3.017 1.00 98.12 89 PHE A O 1
ATOM 694 N N . SER A 1 90 ? -5.166 1.797 1.617 1.00 96.94 90 SER A N 1
ATOM 695 C CA . SER A 1 90 ? -4.816 2.782 2.642 1.00 96.94 90 SER A CA 1
ATOM 696 C C . SER A 1 90 ? -5.950 2.934 3.659 1.00 96.94 90 SER A C 1
ATOM 698 O O . SER A 1 90 ? -5.708 2.880 4.867 1.00 96.94 90 SER A O 1
ATOM 700 N N . SER A 1 91 ? -7.197 3.059 3.189 1.00 96.81 91 SER A N 1
ATOM 701 C CA . SER A 1 91 ? -8.362 3.216 4.063 1.00 96.81 91 SER A CA 1
ATOM 702 C C . SER A 1 91 ? -8.621 1.966 4.914 1.00 96.81 91 SER A C 1
ATOM 704 O O . SER A 1 91 ? -8.835 2.085 6.123 1.00 96.81 91 SER A O 1
ATOM 706 N N . THR A 1 92 ? -8.579 0.760 4.327 1.00 98.25 92 THR A N 1
ATOM 707 C CA . THR A 1 92 ? -8.760 -0.486 5.091 1.00 98.25 92 THR A CA 1
ATOM 708 C C . THR A 1 92 ? -7.636 -0.687 6.095 1.00 98.25 92 THR A C 1
ATOM 710 O O . THR A 1 92 ? -7.942 -0.919 7.259 1.00 98.25 92 THR A O 1
ATOM 713 N N . GLY A 1 93 ? -6.368 -0.509 5.712 1.00 98.19 93 GLY A N 1
ATOM 714 C CA . GLY A 1 93 ? -5.231 -0.681 6.623 1.00 98.19 93 GLY A CA 1
ATOM 715 C C . GLY A 1 93 ? -5.288 0.246 7.843 1.00 98.19 93 GLY A C 1
ATOM 716 O O . GLY A 1 93 ? -5.057 -0.188 8.975 1.00 98.19 93 GLY A O 1
ATOM 717 N N . GLY A 1 94 ? -5.668 1.514 7.642 1.00 97.88 94 GLY A N 1
ATOM 718 C CA . GLY A 1 94 ? -5.887 2.456 8.743 1.00 97.88 94 GLY A CA 1
ATOM 719 C C . GLY A 1 94 ? -7.037 2.033 9.666 1.00 97.88 94 GLY A C 1
ATOM 720 O O . GLY A 1 94 ? -6.895 2.045 10.893 1.00 97.88 94 GLY A O 1
ATOM 721 N N . LEU A 1 95 ? -8.165 1.608 9.089 1.00 98.06 95 LEU A N 1
ATOM 722 C CA . LEU A 1 95 ? -9.345 1.188 9.845 1.00 98.06 95 LEU A CA 1
ATOM 723 C C . LEU A 1 95 ? -9.133 -0.140 10.591 1.00 98.06 95 LEU A C 1
ATOM 725 O O . LEU A 1 95 ? -9.593 -0.283 11.723 1.00 98.06 95 LEU A O 1
ATOM 729 N N . GLU A 1 96 ? -8.415 -1.092 9.998 1.00 98.69 96 GLU A N 1
ATOM 730 C CA . GLU A 1 96 ? -8.011 -2.357 10.623 1.00 98.69 96 GLU A CA 1
ATOM 731 C C . GLU A 1 96 ? -7.163 -2.099 11.876 1.00 98.69 96 GLU A C 1
ATOM 733 O O . GLU A 1 96 ? -7.441 -2.661 12.941 1.00 98.69 96 GLU A O 1
ATOM 738 N N . GLY A 1 97 ? -6.183 -1.192 11.781 1.00 98.38 97 GLY A N 1
ATOM 739 C CA . GLY A 1 97 ? -5.350 -0.784 12.912 1.00 98.38 97 GLY A CA 1
ATOM 740 C C . GLY A 1 97 ? -6.148 -0.078 14.010 1.00 98.38 97 GLY A C 1
ATOM 741 O O . GLY A 1 97 ? -6.046 -0.445 15.183 1.00 98.38 97 GLY A O 1
ATOM 742 N N . ALA A 1 98 ? -7.008 0.878 13.647 1.00 98.19 98 ALA A N 1
ATOM 743 C CA . ALA A 1 98 ? -7.887 1.558 14.602 1.00 98.19 98 ALA A CA 1
ATOM 744 C C . ALA A 1 98 ? -8.846 0.576 15.304 1.00 98.19 98 ALA A C 1
ATOM 746 O O . ALA A 1 98 ? -9.032 0.631 16.525 1.00 98.19 98 ALA A O 1
ATOM 747 N N . HIS A 1 99 ? -9.411 -0.373 14.553 1.00 98.56 99 HIS A N 1
ATOM 748 C CA . HIS A 1 99 ? -10.248 -1.438 15.095 1.00 98.56 99 HIS A CA 1
ATOM 749 C C . HIS A 1 99 ? -9.470 -2.327 16.071 1.00 98.56 99 HIS A C 1
ATOM 751 O O . HIS A 1 99 ? -9.989 -2.640 17.147 1.00 98.56 99 HIS A O 1
ATOM 757 N N . PHE A 1 100 ? -8.229 -2.707 15.748 1.00 98.56 100 PHE A N 1
ATOM 758 C CA . PHE A 1 100 ? -7.372 -3.467 16.660 1.00 98.56 100 PHE A CA 1
ATOM 759 C C . PHE A 1 100 ? -7.108 -2.699 17.957 1.00 98.56 100 PHE A C 1
ATOM 761 O O . PHE A 1 100 ? -7.298 -3.255 19.035 1.00 98.56 100 PHE A O 1
ATOM 768 N N . VAL A 1 101 ? -6.740 -1.417 17.875 1.00 97.69 101 VAL A N 1
ATOM 769 C CA . VAL A 1 101 ? -6.482 -0.578 19.059 1.00 97.69 101 VAL A CA 1
ATOM 770 C C . VAL A 1 101 ? -7.711 -0.507 19.965 1.00 97.69 101 VAL A C 1
ATOM 772 O O . VAL A 1 101 ? -7.587 -0.596 21.186 1.00 97.69 101 VAL A O 1
ATOM 775 N N . LYS A 1 102 ? -8.911 -0.391 19.385 1.00 98.00 102 LYS A N 1
ATOM 776 C CA . LYS A 1 102 ? -10.155 -0.295 20.156 1.00 98.00 102 LYS A CA 1
ATOM 777 C C . LYS A 1 102 ? -10.624 -1.630 20.738 1.00 98.00 102 LYS A C 1
ATOM 779 O O . LYS A 1 102 ? -11.178 -1.647 21.835 1.00 98.00 102 LYS A O 1
ATOM 784 N N . SER A 1 103 ? -10.488 -2.723 19.988 1.00 98.19 103 SER A N 1
ATOM 785 C CA . SER A 1 103 ? -11.154 -4.002 20.287 1.00 98.19 103 SER A CA 1
ATOM 786 C C . SER A 1 103 ? -10.213 -5.134 20.707 1.00 98.19 103 SER A C 1
ATOM 788 O O . SER A 1 103 ? -10.681 -6.170 21.178 1.00 98.19 103 SER A O 1
ATOM 790 N N . GLY A 1 104 ? -8.906 -4.978 20.489 1.00 98.00 104 GLY A N 1
ATOM 791 C CA . GLY A 1 104 ? -7.902 -6.036 20.614 1.00 98.00 104 GLY A CA 1
ATOM 792 C C . GLY A 1 104 ? -7.977 -7.112 19.524 1.00 98.00 104 GLY A C 1
ATOM 793 O O . GLY A 1 104 ? -7.290 -8.126 19.624 1.00 98.00 104 GLY A O 1
ATOM 794 N N . LYS A 1 105 ? -8.824 -6.941 18.498 1.00 98.38 105 LYS A N 1
ATOM 795 C CA . LYS A 1 105 ? -9.031 -7.928 17.430 1.00 98.38 105 LYS A CA 1
ATOM 796 C C . LYS A 1 105 ? -8.540 -7.388 16.098 1.00 98.38 105 LYS A C 1
ATOM 798 O O . LYS A 1 105 ? -9.068 -6.398 15.592 1.00 98.38 105 LYS A O 1
ATOM 803 N N . LEU A 1 106 ? -7.564 -8.077 15.513 1.00 98.44 106 LEU A N 1
ATOM 804 C CA . LEU A 1 106 ? -7.099 -7.772 14.168 1.00 98.44 106 LEU A CA 1
ATOM 805 C C . LEU A 1 106 ? -8.022 -8.474 13.177 1.00 98.44 106 LEU A C 1
ATOM 807 O O . LEU A 1 106 ? -8.272 -9.674 13.293 1.00 98.44 106 LEU A O 1
ATOM 811 N N . VAL A 1 107 ? -8.538 -7.715 12.223 1.00 98.31 107 VAL A N 1
ATOM 812 C CA . VAL A 1 107 ? -9.409 -8.207 11.156 1.00 98.31 107 VAL A CA 1
ATOM 813 C C . VAL A 1 107 ? -8.812 -7.787 9.823 1.00 98.31 107 VAL A C 1
ATOM 815 O O . VAL A 1 107 ? -8.107 -6.788 9.768 1.00 98.31 107 VAL A O 1
ATOM 818 N N . SER A 1 108 ? -9.089 -8.548 8.767 1.00 98.50 108 SER A N 1
ATOM 819 C CA . SER A 1 108 ? -8.840 -8.103 7.395 1.00 98.50 108 SER A CA 1
ATOM 820 C C . SER A 1 108 ? -10.165 -7.629 6.813 1.00 98.50 108 SER A C 1
ATOM 822 O O . SER A 1 108 ? -11.095 -8.424 6.678 1.00 98.50 108 SER A O 1
ATOM 824 N N . LEU A 1 109 ? -10.257 -6.343 6.498 1.00 98.50 109 LEU A N 1
ATOM 825 C CA . LEU A 1 109 ? -11.407 -5.723 5.851 1.00 98.50 109 LEU A CA 1
ATOM 826 C C . LEU A 1 109 ? -11.330 -5.908 4.329 1.00 98.50 109 LEU A C 1
ATOM 828 O O . LEU A 1 109 ? -10.327 -6.386 3.799 1.00 98.50 109 LEU A O 1
ATOM 832 N N . SER A 1 110 ? -12.428 -5.588 3.639 1.00 98.38 110 SER A N 1
ATOM 833 C CA . SER A 1 110 ? -12.563 -5.773 2.192 1.00 98.38 110 SER A CA 1
ATOM 834 C C . SER A 1 110 ? -12.269 -4.478 1.442 1.00 98.38 110 SER A C 1
ATOM 836 O O . SER A 1 110 ? -13.102 -3.573 1.400 1.00 98.38 110 SER A O 1
ATOM 838 N N . GLU A 1 111 ? -11.118 -4.415 0.778 1.00 98.50 111 GLU A N 1
ATOM 839 C CA . GLU A 1 111 ? -10.810 -3.339 -0.169 1.00 98.50 111 GLU A CA 1
ATOM 840 C C . GLU A 1 111 ? -11.794 -3.351 -1.342 1.00 98.50 111 GLU A C 1
ATOM 842 O O . GLU A 1 111 ? -12.220 -2.297 -1.810 1.00 98.50 111 GLU A O 1
ATOM 847 N N . GLN A 1 112 ? -12.205 -4.545 -1.785 1.00 98.44 112 GLN A N 1
ATOM 848 C CA . GLN A 1 112 ? -13.128 -4.715 -2.906 1.00 98.44 112 GLN A CA 1
ATOM 849 C C . GLN A 1 112 ? -14.491 -4.069 -2.632 1.00 98.44 112 GLN A C 1
ATOM 851 O O . GLN A 1 112 ? -15.062 -3.455 -3.526 1.00 98.44 112 GLN A O 1
ATOM 856 N N . GLN A 1 113 ? -14.985 -4.125 -1.391 1.00 98.25 113 GLN A N 1
ATOM 857 C CA . GLN A 1 113 ? -16.212 -3.421 -1.019 1.00 98.25 113 GLN A CA 1
ATOM 858 C C . GLN A 1 113 ? -16.082 -1.906 -1.231 1.00 98.25 113 GLN A C 1
ATOM 860 O O . GLN A 1 113 ? -17.019 -1.272 -1.713 1.00 98.25 113 GLN A O 1
ATOM 865 N N . LEU A 1 114 ? -14.932 -1.310 -0.897 1.00 97.75 114 LEU A N 1
ATOM 866 C CA . LEU A 1 114 ? -14.699 0.109 -1.168 1.00 97.75 114 LEU A CA 1
ATOM 867 C C . LEU A 1 114 ? -14.630 0.363 -2.675 1.00 97.75 114 LEU A C 1
ATOM 869 O O . LEU A 1 114 ? -15.310 1.263 -3.161 1.00 97.75 114 LEU A O 1
ATOM 873 N N . VAL A 1 115 ? -13.878 -0.459 -3.411 1.00 97.75 115 VAL A N 1
ATOM 874 C CA . VAL A 1 115 ? -13.745 -0.360 -4.874 1.00 97.75 115 VAL A CA 1
ATOM 875 C C . VAL A 1 115 ? -15.103 -0.417 -5.582 1.00 97.75 115 VAL A C 1
ATOM 877 O O . VAL A 1 115 ? -15.323 0.364 -6.507 1.00 97.75 115 VAL A O 1
ATOM 880 N N . ASP A 1 116 ? -16.007 -1.293 -5.140 1.00 98.19 116 ASP A N 1
ATOM 881 C CA . ASP A 1 116 ? -17.305 -1.521 -5.782 1.00 98.19 116 ASP A CA 1
ATOM 882 C C . ASP A 1 116 ? -18.384 -0.524 -5.337 1.00 98.19 116 ASP A C 1
ATOM 884 O O . ASP A 1 116 ? -19.273 -0.185 -6.120 1.00 98.19 116 ASP A O 1
ATOM 888 N N . CYS A 1 117 ? -18.356 -0.079 -4.075 1.00 97.56 117 CYS A N 1
ATOM 889 C CA . CYS A 1 117 ? -19.489 0.625 -3.464 1.00 97.56 117 CYS A CA 1
ATOM 890 C C . CYS A 1 117 ? -19.209 2.088 -3.099 1.00 97.56 117 CYS A C 1
ATOM 892 O O . CYS A 1 117 ? -20.151 2.873 -2.977 1.00 97.56 117 CYS A O 1
ATOM 894 N N . SER A 1 118 ? -17.950 2.483 -2.903 1.00 95.00 118 SER A N 1
ATOM 895 C CA . SER A 1 118 ? -17.611 3.869 -2.580 1.00 95.00 118 SER A CA 1
ATOM 896 C C . SER A 1 118 ? -17.550 4.684 -3.870 1.00 95.0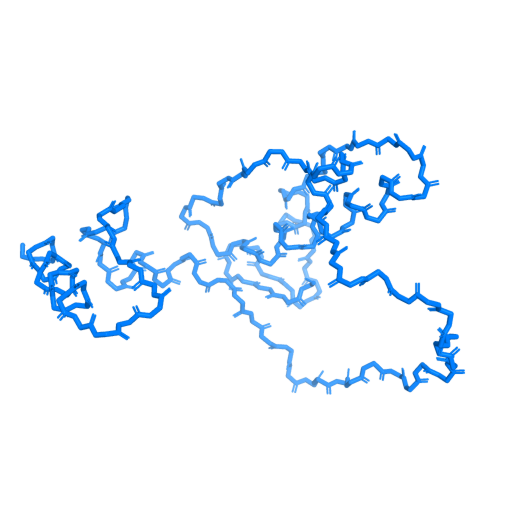0 118 SER A C 1
ATOM 898 O O . SER A 1 118 ? -16.524 4.741 -4.535 1.00 95.00 118 SER A O 1
ATOM 900 N N . THR A 1 119 ? -18.669 5.296 -4.261 1.00 91.75 119 THR A N 1
ATOM 901 C CA . THR A 1 119 ? -18.779 6.045 -5.531 1.00 91.75 119 THR A CA 1
ATOM 902 C C . THR A 1 119 ? -18.840 7.562 -5.345 1.00 91.75 119 THR A C 1
ATOM 904 O O . THR A 1 119 ? -18.894 8.315 -6.316 1.00 91.75 119 THR A O 1
ATOM 907 N N . SER A 1 120 ? -18.849 8.042 -4.099 1.00 87.44 120 SER A N 1
ATOM 908 C CA . SER A 1 120 ? -18.908 9.471 -3.775 1.00 87.44 120 SER A CA 1
ATOM 909 C C . SER A 1 120 ? -17.503 10.070 -3.751 1.00 87.44 120 SER A C 1
ATOM 911 O O . SER A 1 120 ? -16.896 10.206 -2.693 1.00 87.44 120 SER A O 1
ATOM 913 N N . GLY A 1 121 ? -16.974 10.401 -4.929 1.00 86.62 121 GLY A N 1
ATOM 914 C CA . GLY A 1 121 ? -15.627 10.966 -5.081 1.00 86.62 121 GLY A CA 1
ATOM 915 C C . GLY A 1 121 ? -14.510 9.930 -5.247 1.00 86.62 121 GLY A C 1
ATOM 916 O O . GLY A 1 121 ? -13.364 10.322 -5.445 1.00 86.62 121 GLY A O 1
ATOM 917 N N . ASN A 1 122 ? -14.846 8.637 -5.245 1.00 94.00 122 ASN A N 1
ATOM 918 C CA . ASN A 1 122 ? -13.952 7.542 -5.620 1.00 94.00 122 ASN A CA 1
ATOM 919 C C . ASN A 1 122 ? -14.495 6.826 -6.866 1.00 94.00 122 ASN A C 1
ATOM 921 O O . ASN A 1 122 ? -15.692 6.850 -7.152 1.00 94.00 122 ASN A O 1
ATOM 925 N N . TYR A 1 123 ? -13.594 6.209 -7.627 1.00 96.00 123 TYR A N 1
ATOM 926 C CA . TYR A 1 123 ? -13.847 5.721 -8.984 1.00 96.00 123 TYR A CA 1
ATOM 927 C C . TYR A 1 123 ? -13.320 4.291 -9.189 1.00 96.00 123 TYR A C 1
ATOM 929 O O . TYR A 1 123 ? -12.830 3.947 -10.272 1.00 96.00 123 TYR A O 1
ATOM 937 N N . GLY A 1 124 ? -13.375 3.459 -8.144 1.00 96.00 124 GLY A N 1
ATOM 938 C CA . GLY A 1 124 ? -12.860 2.089 -8.162 1.00 96.00 124 GLY A CA 1
ATOM 939 C C . GLY A 1 124 ? -11.378 2.039 -8.553 1.00 96.00 124 GLY A C 1
ATOM 940 O O . GLY A 1 124 ? -10.551 2.760 -7.990 1.00 96.00 124 GLY A O 1
ATOM 941 N N . CYS A 1 125 ? -11.041 1.239 -9.571 1.00 97.12 125 CYS A N 1
ATOM 942 C CA . CYS A 1 125 ? -9.676 1.155 -10.110 1.00 97.12 125 CYS A CA 1
ATOM 943 C C . CYS A 1 125 ? -9.186 2.418 -10.829 1.00 97.12 125 CYS A C 1
ATOM 945 O O . CYS A 1 125 ? -8.002 2.500 -11.145 1.00 97.12 125 CYS A O 1
ATOM 947 N N . ASN A 1 126 ? -10.061 3.388 -11.112 1.00 96.06 126 ASN A N 1
ATOM 948 C CA . ASN A 1 126 ? -9.667 4.670 -11.702 1.00 96.06 126 ASN A CA 1
ATOM 949 C C . ASN A 1 126 ? -9.298 5.716 -10.644 1.00 96.06 126 ASN A C 1
ATOM 951 O O . ASN A 1 126 ? -9.123 6.887 -10.994 1.00 96.06 126 ASN A O 1
ATOM 955 N N . GLY A 1 127 ? -9.204 5.308 -9.379 1.00 95.94 127 GLY A N 1
ATOM 956 C CA . GLY A 1 127 ? -8.652 6.103 -8.298 1.00 95.94 127 GLY A CA 1
ATOM 957 C C . GLY A 1 127 ? -9.657 6.693 -7.314 1.00 95.94 127 GLY A C 1
ATOM 958 O O . GLY A 1 127 ? -10.863 6.650 -7.540 1.00 95.94 127 GLY A O 1
ATOM 959 N N . GLY A 1 128 ? -9.143 7.255 -6.224 1.00 94.25 128 GLY A N 1
ATOM 960 C CA . GLY A 1 128 ? -9.914 7.767 -5.089 1.00 94.25 128 GLY A CA 1
ATOM 961 C C . GLY A 1 128 ? -9.040 8.487 -4.055 1.00 94.25 128 GLY A C 1
ATOM 962 O O . GLY A 1 128 ? -7.831 8.634 -4.260 1.00 94.25 128 GLY A O 1
ATOM 963 N N . TRP A 1 129 ? -9.650 8.954 -2.964 1.00 85.50 129 TRP A N 1
ATOM 964 C CA . TRP A 1 129 ? -9.001 9.772 -1.925 1.00 85.50 129 TRP A CA 1
ATOM 965 C C . TRP A 1 129 ? -9.468 9.515 -0.482 1.00 85.50 129 TRP A C 1
ATOM 967 O O . TRP A 1 129 ? -9.262 10.370 0.371 1.00 85.50 129 TRP A O 1
ATOM 977 N N . GLN A 1 130 ? -10.082 8.365 -0.201 1.00 68.12 130 GLN A N 1
ATOM 978 C CA . GLN A 1 130 ? -10.590 8.026 1.139 1.00 68.12 130 GLN A CA 1
ATOM 979 C C . GLN A 1 130 ? -9.518 7.818 2.214 1.00 68.12 130 GLN A C 1
ATOM 981 O O . GLN A 1 130 ? -8.523 7.104 1.946 1.00 68.12 130 GLN A O 1
#

Radius of gyration: 19.06 Å; chains: 1; bounding box: 46×32×51 Å

Foldseek 3Di:
DQLVVLVVVQVVQVPDPDPDHDDDDPCSNPDPVQVVLQQFADDDPDPPPPDPPPDPPPVPDDDPDDDLVVVVLFDPDDDPHSFNLVQLVVVQRVVQSVCCVVPVDRDRDDSVCCLVPVPPQANRSNHHHD

Secondary structure (DSSP, 8-state):
-HHHHHHHHHHHHHTTT-SS-----TTTT--HHHHHHH--B---SS-----------------S---TTTTT--PPP---TTSS-HHHHHHHHHHHHHHHHHHS------HHHHHHH--SS--GGG-B--

pLDDT: mean 91.44, std 11.55, range [55.75, 98.69]

InterPro domains:
  IPR000169 Cysteine peptidase, cysteine active site [PS00139] (80-91)
  IPR000668 Peptidase C1A, papain C-terminal [PF00112] (63-129)
  IPR013128 Peptidase C1A [PTHR12411] (10-129)
  IPR038765 Papain-like cysteine peptidase superfamily [SSF54001] (3-129)
  IPR039417 Papain-like cysteine endopeptidase [cd02248] (65-129)

Sequence (130 aa):
ERFMEAEANIVANNASNSTWELGHNHMSDFTDAEYRRMLGYKAPVEFSMATEVDEEMPEESLASSINWVNKGAVTPVKDQGSCGSCWAFSSTGGLEGAHFVKSGKLVSLSEQQLVDCSTSGNYGCNGGWQ

Organism: NCBI:txid182087